Protein AF-A0A4U8S134-F1 (afdb_monomer)

Foldseek 3Di:
DDPPVFEAEDAAVVRVVVVCCVVCPVWAWPDPQPADPQGGGKTWTADPVRKIWIWGCQDPLQHIKIFIGDPGRPHMYTYNYHDPDDD

Nearest PDB structures (foldseek):
  1u6l-assembly1_B  TM=4.989E-01  e=3.517E-01  Pseudomonas aeruginosa PAO1
  8tv3-assembly1_A  TM=5.453E-01  e=1.878E+00  Borreliella burgdorferi B31
  2oy8-assembly1_A  TM=4.865E-01  e=1.666E+00  Borreliella burgdorferi
  8v45-assembly1_E  TM=3.636E-01  e=8.378E+00  Escherichia coli B185
  2p7q-assembly4_D-2  TM=1.930E-01  e=4.087E+00  Listeria monocytogenes EGD-e

Structure (mmCIF, N/CA/C/O backbone):
data_AF-A0A4U8S134-F1
#
_entry.id   AF-A0A4U8S134-F1
#
loop_
_atom_site.group_PDB
_atom_site.id
_atom_site.type_symbol
_atom_site.label_atom_id
_atom_site.label_alt_id
_atom_site.label_comp_id
_atom_site.label_asym_id
_atom_site.label_entity_id
_atom_site.label_seq_id
_atom_site.pdbx_PDB_ins_code
_atom_site.Cartn_x
_atom_site.Cartn_y
_atom_site.Cartn_z
_atom_site.occupancy
_atom_site.B_iso_or_equiv
_atom_site.auth_seq_id
_atom_site.auth_comp_id
_atom_site.auth_asym_id
_atom_site.auth_atom_id
_atom_site.pdbx_PDB_model_num
ATOM 1 N N . MET A 1 1 ? 3.703 -24.855 -4.196 1.00 41.59 1 MET A N 1
ATOM 2 C CA . MET A 1 1 ? 3.836 -23.401 -3.948 1.00 41.59 1 MET A CA 1
ATOM 3 C C . MET A 1 1 ? 2.644 -22.994 -3.095 1.00 41.59 1 MET A C 1
ATOM 5 O O . MET A 1 1 ? 1.530 -23.225 -3.540 1.00 41.59 1 MET A O 1
ATOM 9 N N . LYS A 1 2 ? 2.831 -22.516 -1.856 1.00 36.09 2 LYS A N 1
ATOM 10 C CA . LYS A 1 2 ? 1.705 -21.996 -1.061 1.00 36.09 2 LYS A CA 1
ATOM 11 C C . LYS A 1 2 ? 1.271 -20.674 -1.695 1.00 36.09 2 LYS A C 1
ATOM 13 O O . LYS A 1 2 ? 1.961 -19.677 -1.509 1.00 36.09 2 LYS A O 1
ATOM 18 N N . ASN A 1 3 ? 0.171 -20.675 -2.443 1.00 43.81 3 ASN A N 1
ATOM 19 C CA . ASN A 1 3 ? -0.594 -19.448 -2.618 1.00 43.81 3 ASN A CA 1
ATOM 20 C C . ASN A 1 3 ? -1.142 -19.115 -1.233 1.00 43.81 3 ASN A C 1
ATOM 22 O O . ASN A 1 3 ? -1.946 -19.851 -0.679 1.00 43.81 3 ASN A O 1
ATOM 26 N N . SER A 1 4 ? -0.600 -18.084 -0.605 1.00 59.12 4 SER A N 1
ATOM 27 C CA . SER A 1 4 ? -1.249 -17.452 0.535 1.00 59.12 4 SER A CA 1
ATOM 28 C C . SER A 1 4 ? -2.555 -16.848 0.022 1.00 59.12 4 SER A C 1
ATOM 30 O O . SER A 1 4 ? -2.486 -15.952 -0.816 1.00 59.12 4 SER A O 1
ATOM 32 N N . ASP A 1 5 ? -3.702 -17.335 0.499 1.00 68.00 5 ASP A N 1
ATOM 33 C CA . ASP A 1 5 ? -5.058 -17.060 -0.026 1.00 68.00 5 ASP A CA 1
ATOM 34 C C . ASP A 1 5 ? -5.461 -15.569 -0.107 1.00 68.00 5 ASP A C 1
ATOM 36 O O . ASP A 1 5 ? -6.514 -15.239 -0.637 1.00 68.00 5 ASP A O 1
ATOM 40 N N . ASN A 1 6 ? -4.609 -14.648 0.356 1.00 86.38 6 ASN A N 1
ATOM 41 C CA . ASN A 1 6 ? -4.875 -13.212 0.414 1.00 86.38 6 ASN A CA 1
ATOM 42 C C . ASN A 1 6 ? -3.834 -12.348 -0.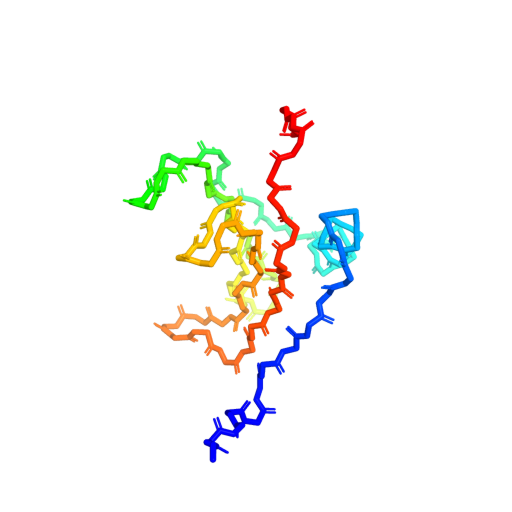324 1.00 86.38 6 ASN A C 1
ATOM 44 O O . ASN A 1 6 ? -3.626 -11.184 0.030 1.00 86.38 6 ASN A O 1
ATOM 48 N N . VAL A 1 7 ? -3.142 -12.916 -1.315 1.00 88.62 7 VAL A N 1
ATOM 49 C CA . VAL A 1 7 ? -2.185 -12.185 -2.159 1.00 88.62 7 VAL A CA 1
ATOM 50 C C . VAL A 1 7 ? -2.736 -12.017 -3.569 1.00 88.62 7 VAL A C 1
ATOM 52 O O . VAL A 1 7 ? -3.032 -12.997 -4.248 1.00 88.62 7 VAL A O 1
ATOM 55 N N . TYR A 1 8 ? -2.805 -10.768 -4.021 1.00 91.06 8 TYR A N 1
ATOM 56 C CA . TYR A 1 8 ? -3.315 -10.378 -5.332 1.00 91.06 8 TYR A CA 1
ATOM 57 C C . TYR A 1 8 ? -2.220 -9.707 -6.162 1.00 91.06 8 TYR A C 1
ATOM 59 O O . TYR A 1 8 ? -1.295 -9.092 -5.623 1.00 91.06 8 TYR A O 1
A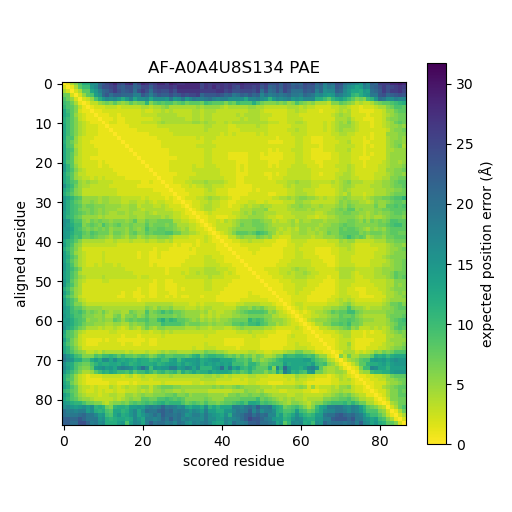TOM 67 N N . TRP A 1 9 ? -2.336 -9.818 -7.485 1.00 91.06 9 TRP A N 1
ATOM 68 C CA . TRP A 1 9 ? -1.387 -9.239 -8.431 1.00 91.06 9 TRP A CA 1
ATOM 69 C C . TRP A 1 9 ? -2.038 -8.124 -9.245 1.00 91.06 9 TRP A C 1
ATOM 71 O O . TRP A 1 9 ? -3.020 -8.355 -9.945 1.00 91.06 9 TRP A O 1
ATOM 81 N N . ALA A 1 10 ? -1.456 -6.933 -9.178 1.00 91.56 10 ALA A N 1
ATOM 82 C CA . ALA A 1 10 ? -1.714 -5.844 -10.103 1.00 91.56 10 ALA A CA 1
ATOM 83 C C . ALA A 1 10 ? -0.767 -5.945 -11.309 1.00 91.56 10 ALA A C 1
ATOM 85 O O . ALA A 1 10 ? 0.374 -6.408 -11.199 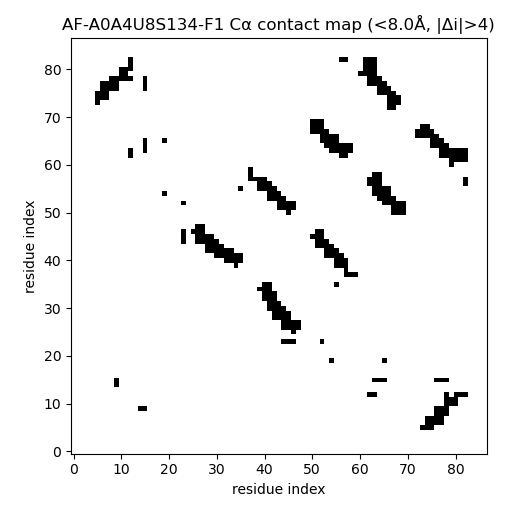1.00 91.56 10 ALA A O 1
ATOM 86 N N . ARG A 1 11 ? -1.247 -5.499 -12.470 1.00 91.19 11 ARG A N 1
ATOM 87 C CA . ARG A 1 11 ? -0.534 -5.572 -13.751 1.00 91.19 11 ARG A CA 1
ATOM 88 C C . ARG A 1 11 ? 0.688 -4.649 -13.793 1.00 91.19 11 ARG A C 1
ATOM 90 O O . ARG A 1 11 ? 1.730 -5.034 -14.311 1.00 91.19 11 ARG A O 1
ATOM 97 N N . ASP A 1 12 ? 0.568 -3.454 -13.223 1.00 89.44 12 ASP A N 1
ATOM 98 C CA . ASP A 1 12 ? 1.553 -2.375 -13.289 1.00 89.44 12 ASP A CA 1
ATOM 99 C C . ASP A 1 12 ? 1.369 -1.386 -12.122 1.00 89.44 12 ASP A C 1
ATOM 101 O O . ASP A 1 12 ? 0.518 -1.576 -11.249 1.00 89.44 12 ASP A O 1
ATOM 105 N N . ASN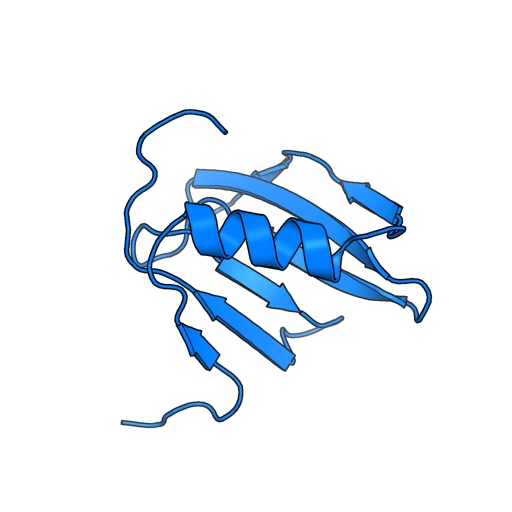 A 1 13 ? 2.225 -0.362 -12.062 1.00 88.00 13 ASN A N 1
ATOM 106 C CA . ASN A 1 13 ? 2.169 0.659 -11.010 1.00 88.00 13 ASN A CA 1
ATOM 107 C C . ASN A 1 13 ? 0.910 1.527 -11.134 1.00 88.00 13 ASN A C 1
ATOM 109 O O . ASN A 1 13 ? 0.385 1.991 -10.124 1.00 88.00 13 ASN A O 1
ATOM 113 N N . LYS A 1 14 ? 0.392 1.709 -12.357 1.00 90.56 14 LYS A N 1
ATOM 114 C CA . LYS A 1 14 ? -0.835 2.473 -12.598 1.00 90.56 14 LYS A CA 1
ATOM 115 C C . LYS A 1 14 ? -2.023 1.817 -11.900 1.00 90.56 14 LYS A C 1
ATOM 117 O O . LYS A 1 14 ? -2.755 2.497 -11.196 1.00 90.56 14 LYS A O 1
ATOM 122 N N . GLN A 1 15 ? -2.169 0.501 -12.025 1.00 93.25 15 GLN A N 1
ATOM 123 C CA . GLN A 1 15 ? -3.243 -0.225 -11.358 1.00 93.25 15 GLN A CA 1
ATOM 124 C C . GLN A 1 15 ? -3.072 -0.240 -9.833 1.00 93.25 15 GLN A C 1
ATOM 126 O O . GLN A 1 15 ? -4.062 -0.157 -9.117 1.00 93.25 15 GLN A O 1
ATOM 131 N N . ILE A 1 16 ? -1.839 -0.310 -9.312 1.00 92.81 16 ILE A N 1
ATOM 132 C CA . ILE A 1 16 ? -1.602 -0.139 -7.867 1.00 92.81 16 ILE A CA 1
ATOM 133 C C . ILE A 1 16 ? -2.104 1.233 -7.403 1.00 92.81 16 ILE A C 1
ATOM 135 O O . ILE A 1 16 ? -2.775 1.313 -6.381 1.00 92.81 16 ILE A O 1
ATOM 139 N N . LYS A 1 17 ? -1.824 2.295 -8.162 1.00 91.12 17 LYS A N 1
ATOM 140 C CA . LYS A 1 17 ? -2.294 3.643 -7.837 1.00 91.12 17 LYS A CA 1
ATOM 141 C C . LYS A 1 17 ? -3.819 3.747 -7.850 1.00 91.12 17 LYS A C 1
ATOM 143 O O 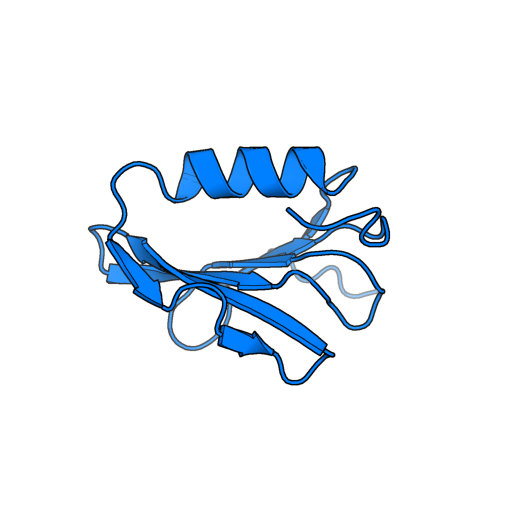. LYS A 1 17 ? -4.383 4.215 -6.874 1.00 91.12 17 LYS A O 1
ATOM 148 N N . GLU A 1 18 ? -4.467 3.251 -8.904 1.00 94.88 18 GLU A N 1
ATOM 149 C CA . GLU A 1 18 ? -5.935 3.225 -9.014 1.00 94.88 18 GLU A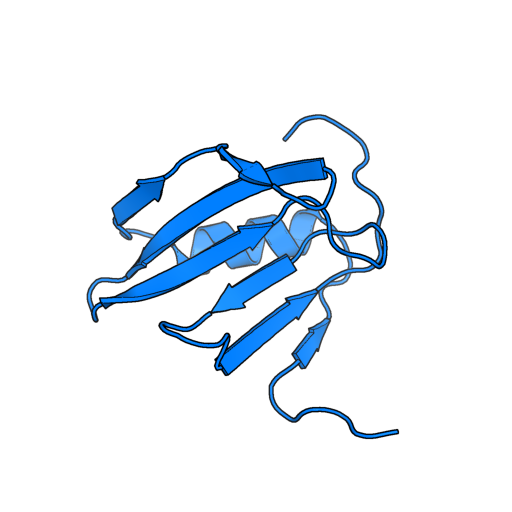 CA 1
ATOM 150 C C . GLU A 1 18 ? -6.564 2.503 -7.809 1.00 94.88 18 GLU A C 1
ATOM 152 O O . GLU A 1 18 ? -7.442 3.042 -7.147 1.00 94.88 18 GLU A O 1
ATOM 157 N N . ILE A 1 19 ? -6.040 1.328 -7.444 1.00 95.56 19 ILE A N 1
ATOM 158 C CA . ILE A 1 19 ? -6.528 0.566 -6.286 1.00 95.56 19 ILE A CA 1
ATOM 159 C C . ILE A 1 19 ? -6.290 1.317 -4.968 1.00 95.56 19 ILE A C 1
ATOM 161 O O . ILE A 1 19 ? -7.124 1.259 -4.067 1.00 95.56 19 ILE A O 1
ATOM 165 N N . TRP A 1 20 ? -5.144 1.982 -4.813 1.00 95.62 20 TRP A N 1
ATOM 166 C CA . TRP A 1 20 ? -4.862 2.776 -3.619 1.00 95.62 20 TRP A CA 1
ATOM 167 C C . TRP A 1 20 ? -5.840 3.944 -3.481 1.00 95.62 20 TRP A C 1
ATOM 169 O O . TRP A 1 20 ? -6.408 4.119 -2.401 1.00 95.62 20 TRP A O 1
ATOM 179 N N . ASP A 1 21 ? -6.040 4.709 -4.554 1.00 95.94 21 ASP A N 1
ATOM 180 C CA . ASP A 1 21 ? -6.932 5.868 -4.571 1.00 95.94 21 ASP A CA 1
ATOM 181 C C . ASP A 1 21 ? -8.372 5.434 -4.231 1.00 95.94 21 ASP A C 1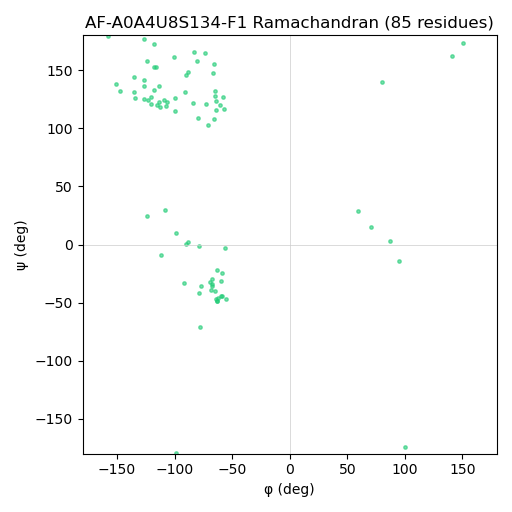
ATOM 183 O O . ASP A 1 21 ? -8.987 6.025 -3.344 1.00 95.94 21 ASP A O 1
ATOM 187 N N . ASP A 1 22 ? -8.850 4.330 -4.817 1.00 96.94 22 ASP A N 1
ATOM 188 C CA . ASP A 1 22 ? -10.180 3.765 -4.542 1.00 96.94 22 ASP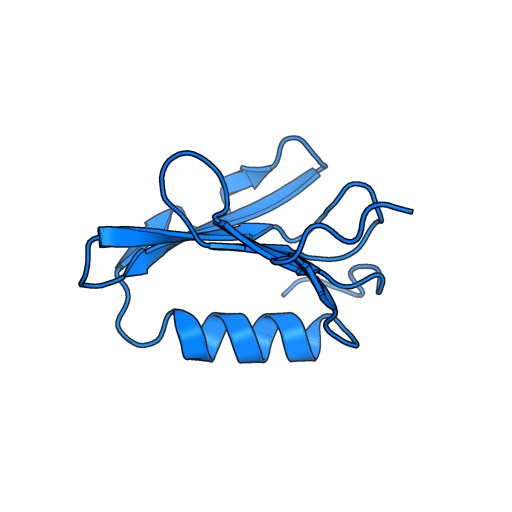 A CA 1
ATOM 189 C C . ASP A 1 22 ? -10.332 3.287 -3.085 1.00 96.94 22 ASP A C 1
ATOM 191 O O . ASP A 1 22 ? -11.322 3.578 -2.417 1.00 96.94 22 ASP A O 1
ATOM 195 N N . ILE A 1 23 ? -9.351 2.545 -2.553 1.00 94.38 23 ILE A N 1
ATOM 196 C CA . ILE A 1 23 ? -9.417 2.014 -1.178 1.00 94.38 23 ILE A CA 1
ATOM 197 C C . ILE A 1 23 ? -9.352 3.138 -0.141 1.00 94.38 23 ILE A C 1
ATOM 199 O O . ILE A 1 23 ? -9.929 3.020 0.942 1.00 94.38 23 ILE A O 1
ATOM 203 N N . THR A 1 24 ? -8.596 4.195 -0.434 1.00 96.44 24 THR A N 1
ATOM 204 C CA . THR A 1 24 ? -8.316 5.277 0.515 1.00 96.44 24 THR A CA 1
ATOM 205 C C . THR A 1 24 ? -9.197 6.506 0.311 1.00 96.44 24 THR A C 1
ATOM 207 O O . THR A 1 24 ? -8.989 7.521 0.981 1.00 96.44 24 THR A O 1
ATOM 210 N N . GLU A 1 25 ? -10.230 6.414 -0.531 1.00 96.38 25 GLU A N 1
ATOM 211 C CA . GLU A 1 25 ? -11.209 7.480 -0.704 1.00 96.38 25 GLU A CA 1
ATOM 212 C C . GLU A 1 25 ? -11.871 7.834 0.643 1.00 96.38 25 GLU A C 1
ATOM 214 O O . GLU A 1 25 ? -12.523 7.022 1.306 1.00 96.38 25 GLU A O 1
ATOM 219 N N . GLY A 1 26 ? -11.666 9.076 1.092 1.00 94.94 26 GLY A N 1
ATOM 220 C CA . GLY A 1 26 ? -12.183 9.562 2.374 1.00 94.94 26 GLY A CA 1
ATOM 221 C C . GLY A 1 26 ? -11.509 8.965 3.619 1.00 94.94 26 GLY A C 1
ATOM 222 O O . GLY A 1 26 ? -12.064 9.094 4.716 1.00 94.94 26 GLY A O 1
ATOM 223 N N . ALA A 1 27 ? -10.350 8.316 3.465 1.00 97.00 27 ALA A N 1
ATOM 224 C CA . ALA A 1 27 ? -9.508 7.847 4.561 1.00 97.00 27 ALA A CA 1
ATOM 225 C C . ALA A 1 27 ? -8.636 8.972 5.148 1.00 97.00 27 ALA A C 1
ATOM 227 O O . ALA A 1 27 ? -8.325 9.966 4.492 1.00 97.00 27 ALA A O 1
ATOM 228 N N . GLU A 1 28 ? -8.196 8.793 6.392 1.00 97.38 28 GLU A N 1
ATOM 229 C CA . GLU A 1 28 ? -7.231 9.682 7.043 1.00 97.38 28 GLU A CA 1
ATOM 230 C C . GLU A 1 28 ? -5.805 9.275 6.647 1.00 97.38 28 GLU A C 1
ATOM 232 O O . GLU A 1 28 ? -5.390 8.144 6.907 1.00 97.38 28 GLU A O 1
ATOM 237 N N . ILE A 1 29 ? -5.026 10.183 6.055 1.00 96.88 29 ILE A N 1
ATOM 238 C CA . ILE A 1 29 ? -3.596 9.950 5.810 1.00 96.88 29 ILE A CA 1
ATOM 239 C C . ILE A 1 29 ? -2.828 10.210 7.108 1.00 96.88 29 ILE A C 1
ATOM 241 O O . ILE A 1 29 ? -2.694 11.353 7.536 1.00 96.88 29 ILE A O 1
ATOM 245 N N . ILE A 1 30 ? -2.317 9.142 7.723 1.00 95.31 30 ILE A N 1
ATOM 246 C CA . ILE A 1 30 ? -1.552 9.208 8.977 1.00 95.31 30 ILE A CA 1
ATOM 247 C C . ILE A 1 30 ? -0.115 9.656 8.712 1.00 95.31 30 ILE A C 1
ATOM 249 O O . ILE A 1 30 ? 0.468 10.403 9.492 1.00 95.31 30 ILE A O 1
ATOM 253 N N . ASP A 1 31 ? 0.482 9.133 7.645 1.00 93.31 31 ASP A N 1
ATOM 254 C CA . ASP A 1 31 ? 1.882 9.369 7.321 1.00 93.31 31 ASP A CA 1
ATOM 255 C C . ASP A 1 31 ? 2.046 9.366 5.807 1.00 93.31 31 ASP A C 1
ATOM 257 O O . ASP A 1 31 ? 1.529 8.477 5.121 1.00 93.31 31 ASP A O 1
ATOM 261 N N . ARG A 1 32 ? 2.743 10.372 5.288 1.00 91.75 32 ARG A N 1
ATOM 262 C CA . ARG A 1 32 ? 2.918 10.584 3.858 1.00 91.75 32 ARG A CA 1
ATOM 263 C C . ARG A 1 32 ? 4.397 10.542 3.534 1.00 91.75 32 ARG A C 1
ATOM 265 O O . ARG A 1 32 ? 5.184 11.284 4.111 1.00 91.75 32 ARG A O 1
ATOM 272 N N . ASP A 1 33 ? 4.742 9.699 2.571 1.00 88.88 33 ASP A N 1
ATOM 273 C CA . ASP A 1 33 ? 6.066 9.649 1.961 1.00 88.88 33 ASP A CA 1
ATOM 274 C C . ASP A 1 33 ? 7.234 9.362 2.918 1.00 88.88 33 ASP A C 1
ATOM 276 O O . ASP A 1 33 ? 8.376 9.757 2.666 1.00 88.88 33 ASP A O 1
ATOM 280 N N . LYS A 1 34 ? 6.989 8.635 4.012 1.00 91.12 34 LYS A N 1
ATOM 281 C CA . LYS A 1 34 ? 8.065 8.306 4.947 1.00 91.12 34 LYS A CA 1
ATOM 282 C C . LYS A 1 34 ? 9.090 7.369 4.301 1.00 91.12 34 LYS A C 1
ATOM 284 O O . LYS A 1 34 ? 8.704 6.491 3.525 1.00 91.12 34 LYS A O 1
ATOM 289 N N . PRO A 1 35 ? 10.379 7.470 4.661 1.00 90.00 35 PRO A N 1
ATOM 290 C CA . PRO A 1 35 ? 11.391 6.552 4.157 1.00 90.00 35 PRO A CA 1
ATOM 291 C C . PRO A 1 35 ? 11.061 5.092 4.497 1.00 90.00 35 PRO A C 1
ATOM 293 O O . PRO A 1 35 ? 10.844 4.740 5.662 1.00 90.00 35 PRO A O 1
ATOM 296 N N . ASP A 1 36 ? 11.052 4.226 3.483 1.00 87.44 36 ASP A N 1
ATOM 297 C CA . ASP A 1 36 ? 10.893 2.786 3.661 1.00 87.44 36 ASP A CA 1
ATOM 298 C C . ASP A 1 36 ? 12.252 2.091 3.843 1.00 87.44 36 ASP A C 1
ATOM 300 O O . ASP A 1 36 ? 13.260 2.446 3.230 1.00 87.44 36 ASP A O 1
ATOM 304 N N . LYS A 1 37 ? 12.279 1.031 4.658 1.00 85.25 37 LYS A N 1
ATOM 305 C CA . LYS A 1 37 ? 13.479 0.215 4.906 1.00 85.25 37 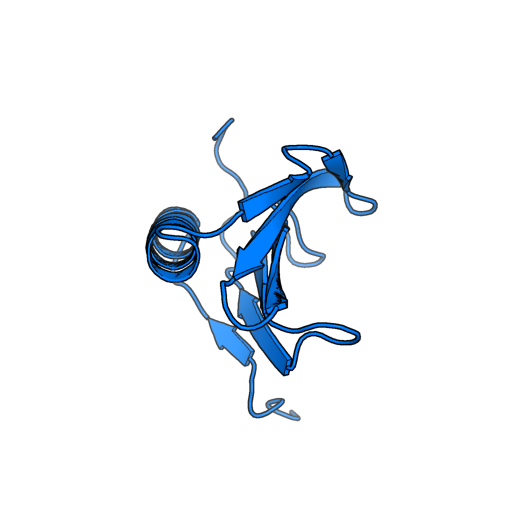LYS A CA 1
ATOM 306 C C . LYS A 1 37 ? 13.994 -0.503 3.655 1.00 85.25 37 LYS A C 1
ATOM 308 O O . LYS A 1 37 ? 15.154 -0.899 3.629 1.00 85.25 37 LYS A O 1
ATOM 313 N N . LEU A 1 38 ? 13.144 -0.715 2.651 1.00 81.44 38 LEU A N 1
ATOM 314 C CA . LEU A 1 38 ? 13.514 -1.342 1.378 1.00 81.44 38 LEU A CA 1
ATOM 315 C C . LEU A 1 38 ? 14.027 -0.328 0.334 1.00 81.44 38 LEU A C 1
ATOM 317 O O . LEU A 1 38 ? 14.381 -0.726 -0.780 1.00 81.44 38 LEU A O 1
ATOM 321 N N . GLY A 1 39 ? 14.111 0.956 0.703 1.00 78.25 39 GLY A N 1
ATOM 322 C CA . GLY A 1 39 ? 14.362 2.078 -0.200 1.00 78.25 39 GLY A CA 1
ATOM 323 C C . GLY A 1 39 ? 13.079 2.491 -0.924 1.00 78.25 39 GLY A C 1
ATOM 324 O O . GLY A 1 39 ? 12.296 1.635 -1.310 1.00 78.25 39 GLY A O 1
ATOM 325 N N . GLY A 1 40 ? 12.850 3.790 -1.100 1.00 85.56 40 GLY A N 1
ATOM 326 C CA . GLY A 1 40 ? 11.577 4.338 -1.591 1.00 85.56 40 GLY A CA 1
ATOM 327 C C . GLY A 1 40 ? 10.707 4.877 -0.455 1.00 85.56 40 GLY A C 1
ATOM 328 O O . GLY A 1 40 ? 11.152 4.948 0.696 1.00 85.56 40 GLY A O 1
ATOM 329 N N . LYS A 1 41 ? 9.480 5.282 -0.782 1.00 91.19 41 LYS A N 1
ATOM 330 C CA . LYS A 1 41 ? 8.549 5.880 0.180 1.00 91.19 41 LYS A CA 1
ATOM 331 C C . LYS A 1 41 ? 7.493 4.891 0.684 1.00 91.19 41 LYS A C 1
ATOM 333 O O . LYS A 1 41 ? 7.224 3.839 0.092 1.00 91.19 41 LYS A O 1
ATOM 338 N N . LEU A 1 42 ? 6.882 5.248 1.803 1.00 92.62 42 LEU A N 1
ATOM 339 C CA . LEU A 1 42 ? 5.764 4.545 2.401 1.00 92.62 42 LEU A CA 1
ATOM 340 C C . LEU A 1 42 ? 4.695 5.554 2.819 1.00 92.62 42 LEU A C 1
ATOM 342 O O . LEU A 1 42 ? 4.960 6.469 3.594 1.00 92.62 42 LEU A O 1
ATOM 346 N N . THR A 1 43 ? 3.473 5.342 2.347 1.00 95.06 43 THR A N 1
ATOM 347 C CA . THR A 1 43 ? 2.305 6.144 2.730 1.00 95.06 43 THR A CA 1
ATOM 348 C C . THR A 1 43 ? 1.334 5.271 3.511 1.00 95.06 43 THR A C 1
ATOM 350 O O . THR A 1 43 ? 1.121 4.105 3.175 1.00 95.06 43 THR A O 1
ATOM 353 N N . ILE A 1 44 ? 0.782 5.804 4.600 1.00 95.44 44 ILE A N 1
ATOM 354 C CA . ILE A 1 44 ? -0.107 5.089 5.516 1.00 95.44 44 ILE A CA 1
ATOM 355 C C . ILE A 1 44 ? -1.425 5.843 5.626 1.00 95.44 44 ILE A C 1
ATOM 357 O O . ILE A 1 44 ? -1.447 7.007 6.023 1.00 95.44 44 ILE A O 1
ATOM 361 N N . ALA A 1 45 ? -2.517 5.138 5.348 1.00 96.94 45 ALA A N 1
ATOM 362 C CA . ALA A 1 45 ? -3.877 5.617 5.524 1.00 96.94 45 ALA A CA 1
ATOM 363 C C . ALA A 1 45 ? -4.620 4.781 6.576 1.00 96.94 45 ALA A C 1
ATOM 365 O O . ALA A 1 45 ? -4.330 3.595 6.774 1.00 96.94 45 ALA A O 1
ATOM 366 N N . LYS A 1 46 ? -5.597 5.397 7.238 1.00 96.88 46 LYS A N 1
ATOM 367 C CA . LYS A 1 46 ? -6.539 4.750 8.148 1.00 96.88 46 LYS A CA 1
ATOM 368 C C . LYS A 1 46 ? -7.957 4.953 7.644 1.00 96.88 46 LYS A C 1
ATOM 370 O O . LYS A 1 46 ? -8.427 6.080 7.503 1.00 96.88 46 LYS A O 1
ATOM 375 N N . LEU A 1 47 ? -8.630 3.840 7.385 1.00 96.06 47 LEU A N 1
ATOM 376 C CA . LEU A 1 47 ? -10.030 3.828 6.989 1.00 96.06 47 LEU A CA 1
ATOM 377 C C . LEU A 1 47 ? -10.927 4.154 8.190 1.00 96.06 47 LEU A C 1
ATOM 379 O O . LEU A 1 47 ? -10.510 4.084 9.349 1.00 96.06 47 LEU A O 1
ATOM 383 N N . ARG A 1 48 ? -12.193 4.480 7.913 1.00 95.12 48 ARG A N 1
ATOM 384 C CA . ARG A 1 48 ? -13.177 4.872 8.939 1.00 95.12 48 ARG A CA 1
ATOM 385 C C . ARG A 1 48 ? -13.421 3.798 10.002 1.00 95.12 48 ARG A C 1
ATOM 387 O O . ARG A 1 48 ? -13.684 4.132 11.151 1.00 95.12 48 ARG A O 1
ATOM 394 N N . ASP A 1 49 ? -13.311 2.525 9.629 1.00 93.56 49 ASP A N 1
ATOM 395 C CA . ASP A 1 49 ? -13.439 1.368 10.527 1.00 93.56 49 ASP A CA 1
ATOM 396 C C . ASP A 1 49 ? -12.171 1.107 11.372 1.00 93.56 49 ASP A C 1
ATOM 398 O O . ASP A 1 49 ? -12.132 0.193 12.194 1.00 93.56 49 ASP A O 1
ATOM 402 N N . GLY A 1 50 ? -11.124 1.915 11.182 1.00 93.56 50 GLY A N 1
ATOM 403 C CA . GLY A 1 50 ? -9.838 1.785 11.852 1.00 93.56 50 GLY A CA 1
ATOM 404 C C . GLY A 1 50 ? -8.847 0.848 11.161 1.00 93.56 50 GLY A C 1
ATOM 405 O O . GLY A 1 50 ? -7.753 0.653 11.696 1.00 93.56 50 GLY A O 1
ATOM 406 N N . THR A 1 51 ? -9.187 0.290 9.997 1.00 94.69 51 THR A N 1
ATOM 407 C CA . THR A 1 51 ? -8.276 -0.525 9.189 1.00 94.69 51 THR A CA 1
ATOM 408 C C . THR A 1 51 ? -7.107 0.315 8.677 1.00 94.69 51 THR A C 1
ATOM 410 O O . THR A 1 51 ? -7.297 1.401 8.131 1.00 94.69 51 THR A O 1
ATOM 413 N N . ILE A 1 52 ? -5.882 -0.195 8.829 1.00 95.81 52 ILE A N 1
ATOM 414 C CA . ILE A 1 52 ? -4.669 0.441 8.299 1.00 95.81 52 ILE A CA 1
ATOM 415 C C . ILE A 1 52 ? -4.350 -0.075 6.895 1.00 95.81 52 ILE A C 1
ATOM 417 O O . ILE A 1 52 ? -4.254 -1.284 6.680 1.00 95.81 52 ILE A O 1
ATOM 421 N N . VAL A 1 53 ? -4.101 0.847 5.969 1.00 96.19 53 VAL A N 1
ATOM 422 C CA . VAL A 1 53 ? -3.658 0.579 4.596 1.00 96.19 53 VAL A CA 1
ATOM 423 C C . VAL A 1 53 ? -2.280 1.203 4.405 1.00 96.19 53 VAL A C 1
ATOM 425 O O . VAL A 1 53 ? -2.049 2.342 4.811 1.00 96.19 53 VAL A O 1
ATOM 428 N N . ARG A 1 54 ? -1.334 0.463 3.824 1.00 95.12 54 ARG A N 1
ATOM 429 C CA . ARG A 1 54 ? 0.032 0.946 3.585 1.00 95.12 54 ARG A CA 1
ATOM 430 C C . ARG A 1 54 ? 0.405 0.777 2.123 1.00 95.12 54 ARG A C 1
ATOM 432 O O . ARG A 1 54 ? 0.357 -0.340 1.618 1.00 95.12 54 ARG A O 1
ATOM 439 N N . LEU A 1 55 ? 0.823 1.858 1.480 1.00 94.56 55 LEU A N 1
ATOM 440 C CA . LEU A 1 55 ? 1.381 1.854 0.135 1.00 94.56 55 LEU A CA 1
ATOM 441 C C . LEU A 1 55 ? 2.900 1.922 0.223 1.00 94.56 55 LEU A C 1
ATOM 443 O O . LEU A 1 55 ? 3.451 2.924 0.670 1.00 94.56 55 LEU A O 1
ATOM 447 N N . ARG A 1 56 ? 3.572 0.859 -0.212 1.00 92.75 56 ARG A N 1
ATOM 448 C CA . ARG A 1 56 ? 5.026 0.809 -0.380 1.00 92.75 56 ARG A CA 1
ATOM 449 C C . ARG A 1 56 ? 5.355 1.014 -1.846 1.00 92.75 56 ARG A C 1
ATOM 451 O O . ARG A 1 56 ? 4.880 0.238 -2.678 1.00 92.75 56 ARG A O 1
ATOM 458 N N . GLN A 1 57 ? 6.218 1.978 -2.155 1.00 89.38 57 GLN A N 1
ATOM 459 C CA . GLN A 1 57 ? 6.651 2.159 -3.544 1.00 89.38 57 GLN A CA 1
ATOM 460 C C . GLN A 1 57 ? 7.532 1.015 -4.031 1.00 89.38 57 GLN A C 1
ATOM 462 O O . GLN A 1 57 ? 7.449 0.605 -5.188 1.00 89.38 57 GLN A O 1
ATOM 467 N N . LYS A 1 58 ? 8.315 0.443 -3.113 1.00 86.69 58 LYS A N 1
ATOM 468 C CA . LYS A 1 58 ? 9.256 -0.626 -3.408 1.00 86.69 58 LYS A CA 1
ATOM 469 C C . LYS A 1 58 ? 9.045 -1.831 -2.508 1.00 86.69 58 LYS A C 1
ATOM 471 O O . LYS A 1 58 ? 8.913 -1.739 -1.287 1.00 86.69 58 LYS A O 1
ATOM 476 N N . SER A 1 59 ? 9.093 -2.991 -3.135 1.00 81.81 59 SER A N 1
ATOM 477 C CA . SER A 1 59 ? 9.095 -4.304 -2.508 1.00 81.81 59 SER A CA 1
ATOM 478 C C . SER A 1 59 ? 10.388 -5.043 -2.844 1.00 81.81 59 SER A C 1
ATOM 480 O O . SER A 1 59 ? 11.175 -4.628 -3.699 1.00 81.81 59 SER A O 1
ATOM 482 N N . LYS A 1 60 ? 10.607 -6.198 -2.207 1.00 78.81 60 LYS A N 1
ATOM 483 C CA . LYS A 1 60 ? 11.773 -7.054 -2.488 1.00 78.81 60 LYS A CA 1
ATOM 484 C C . LYS A 1 60 ? 11.849 -7.515 -3.949 1.00 78.81 60 LYS A C 1
ATOM 486 O O . LYS A 1 60 ? 12.933 -7.835 -4.420 1.00 78.81 60 LYS A O 1
ATOM 491 N N . THR A 1 61 ? 10.719 -7.553 -4.654 1.00 75.75 61 THR A N 1
ATOM 492 C CA . THR A 1 61 ? 10.640 -7.936 -6.070 1.00 75.75 61 THR A CA 1
ATOM 493 C C . THR A 1 61 ? 10.786 -6.750 -7.025 1.00 75.75 61 THR A C 1
ATOM 495 O O . THR A 1 61 ? 10.761 -6.950 -8.234 1.00 75.75 61 THR A O 1
ATOM 498 N N . GLY A 1 62 ? 10.968 -5.532 -6.502 1.00 78.00 62 GLY A N 1
ATOM 499 C CA . GLY A 1 62 ? 11.242 -4.319 -7.274 1.00 78.00 62 GLY A CA 1
ATOM 500 C C . GLY A 1 62 ? 10.022 -3.464 -7.624 1.00 78.00 62 GLY A C 1
ATOM 501 O O . GLY A 1 62 ? 10.226 -2.312 -7.984 1.00 78.00 62 GLY A O 1
ATOM 502 N N . GLY A 1 63 ? 8.800 -3.988 -7.485 1.00 87.06 63 GLY A N 1
ATOM 503 C CA . GLY A 1 63 ? 7.555 -3.237 -7.710 1.00 87.06 63 GLY A CA 1
ATOM 504 C C . GLY A 1 63 ? 6.899 -2.719 -6.432 1.00 87.06 63 GLY A C 1
ATOM 505 O O . GLY A 1 63 ? 7.406 -2.959 -5.333 1.00 87.06 63 GLY A O 1
ATOM 506 N N . SER A 1 64 ? 5.763 -2.045 -6.570 1.00 91.31 64 SER A N 1
ATOM 507 C CA . SER A 1 64 ? 4.972 -1.472 -5.480 1.00 91.31 64 SER A CA 1
ATOM 508 C C . SER A 1 64 ? 4.035 -2.480 -4.814 1.00 91.31 64 SER A C 1
ATOM 510 O O . SER A 1 64 ? 3.820 -3.607 -5.275 1.00 91.31 64 SER A O 1
ATOM 512 N N . THR A 1 65 ? 3.518 -2.114 -3.643 1.00 93.38 65 THR A N 1
ATOM 513 C CA . THR A 1 65 ? 2.676 -2.995 -2.830 1.00 93.38 65 THR A CA 1
ATOM 514 C C . THR A 1 65 ? 1.676 -2.213 -1.987 1.00 93.38 65 THR A C 1
ATOM 516 O O . THR A 1 65 ? 2.054 -1.236 -1.347 1.00 93.38 65 THR A O 1
ATOM 519 N N . ILE A 1 66 ? 0.437 -2.702 -1.913 1.00 94.56 66 ILE A N 1
ATOM 520 C CA . ILE A 1 66 ? -0.572 -2.271 -0.942 1.00 94.56 66 ILE A CA 1
ATOM 521 C C . ILE A 1 66 ? -0.745 -3.366 0.109 1.00 94.56 66 ILE A C 1
ATOM 523 O O . ILE A 1 66 ? -1.076 -4.507 -0.210 1.00 94.56 66 ILE A O 1
ATOM 527 N N . GLU A 1 67 ? -0.538 -3.013 1.371 1.00 94.31 67 GLU A N 1
ATOM 528 C CA . GLU A 1 67 ? -0.737 -3.866 2.543 1.00 94.31 67 GLU A CA 1
ATOM 529 C C . GLU A 1 67 ? -1.984 -3.403 3.303 1.00 94.31 67 GLU A C 1
ATOM 531 O O . GLU A 1 67 ? -2.015 -2.278 3.801 1.00 94.31 67 GLU A O 1
ATOM 536 N N . ILE A 1 68 ? -2.988 -4.272 3.445 1.00 94.12 68 ILE A N 1
ATOM 537 C CA . ILE A 1 68 ? -4.255 -3.954 4.121 1.00 94.12 68 ILE A CA 1
ATOM 538 C C . ILE A 1 68 ? -4.356 -4.773 5.409 1.00 94.12 68 ILE A C 1
ATOM 540 O O . ILE A 1 68 ? -4.367 -6.006 5.375 1.00 94.12 68 ILE A O 1
ATOM 544 N N . GLY A 1 69 ? -4.426 -4.100 6.557 1.00 91.25 69 GLY A N 1
ATOM 545 C CA . GLY A 1 69 ? -4.600 -4.715 7.872 1.00 91.25 69 GLY A CA 1
ATOM 546 C C . GLY A 1 69 ? -3.777 -4.054 8.981 1.00 91.25 69 GLY A C 1
ATOM 547 O O . GLY A 1 69 ? -2.794 -3.347 8.749 1.00 91.25 69 GLY A O 1
ATOM 548 N N . ASN A 1 70 ? -4.160 -4.320 10.231 1.00 79.50 70 ASN A N 1
ATOM 549 C CA . ASN A 1 70 ? -3.631 -3.593 11.390 1.00 79.50 70 ASN A CA 1
ATOM 550 C C . ASN A 1 70 ? -2.226 -4.065 11.811 1.00 79.50 70 ASN A C 1
ATOM 552 O O . ASN A 1 70 ? -1.253 -3.332 11.621 1.00 79.50 70 ASN A O 1
ATOM 556 N N . LYS A 1 71 ? -2.103 -5.277 12.380 1.00 69.00 71 LYS A N 1
ATOM 557 C CA . LYS A 1 71 ? -0.828 -5.816 12.918 1.00 69.00 71 LYS A CA 1
ATOM 558 C C . LYS A 1 71 ? -0.024 -6.646 11.913 1.00 69.00 71 LYS A C 1
ATOM 560 O O . LYS A 1 71 ? 1.201 -6.656 11.969 1.00 69.00 71 LYS A O 1
ATOM 565 N N . LYS A 1 72 ? -0.708 -7.351 11.017 1.00 73.00 72 LYS A N 1
ATOM 566 C CA . LYS A 1 72 ? -0.145 -8.046 9.855 1.00 73.00 72 LYS A CA 1
ATOM 567 C C . LYS A 1 72 ? -1.060 -7.731 8.672 1.00 73.00 72 LYS A C 1
ATOM 569 O O . LYS A 1 72 ? -2.264 -7.595 8.908 1.00 73.00 72 LYS A O 1
ATOM 574 N N . PRO A 1 73 ? -0.528 -7.567 7.450 1.00 71.62 73 PRO A N 1
ATOM 575 C CA . PRO A 1 73 ? -1.391 -7.432 6.292 1.00 71.62 73 PRO A CA 1
ATOM 576 C C . PRO A 1 73 ? -2.230 -8.703 6.175 1.00 71.62 73 PRO A C 1
ATOM 578 O O . PRO A 1 73 ? -1.693 -9.807 6.088 1.00 71.62 73 PRO A O 1
ATOM 581 N N . ASN A 1 74 ? -3.545 -8.530 6.241 1.00 80.12 74 ASN A N 1
ATOM 582 C CA . ASN A 1 74 ? -4.500 -9.598 5.990 1.00 80.12 74 ASN A CA 1
ATOM 583 C C . ASN A 1 74 ? -4.614 -9.834 4.491 1.00 80.12 74 ASN A C 1
ATOM 585 O O . ASN A 1 74 ? -4.750 -10.979 4.088 1.00 80.12 74 ASN A O 1
ATOM 589 N N . VAL A 1 75 ? -4.516 -8.760 3.702 1.00 90.38 75 VAL A N 1
ATOM 590 C CA . VAL A 1 75 ? -4.511 -8.766 2.240 1.00 90.38 75 VAL A CA 1
ATOM 591 C C . VAL A 1 75 ? -3.286 -8.008 1.748 1.00 90.38 75 VAL A C 1
ATOM 593 O O . VAL A 1 75 ? -2.877 -7.005 2.344 1.00 90.38 75 VAL A O 1
ATOM 596 N N . THR A 1 76 ? -2.669 -8.496 0.676 1.00 91.75 76 THR A N 1
ATOM 597 C CA . THR A 1 76 ? -1.566 -7.792 0.022 1.00 91.75 76 THR A CA 1
ATOM 598 C C . THR A 1 76 ? -1.729 -7.795 -1.489 1.00 91.75 76 THR A C 1
ATOM 600 O O . THR A 1 76 ? -1.993 -8.833 -2.090 1.00 91.75 76 THR A O 1
ATOM 603 N N . ILE A 1 77 ? -1.579 -6.625 -2.104 1.00 92.75 77 ILE A N 1
ATOM 604 C CA . ILE A 1 77 ? -1.685 -6.429 -3.550 1.00 92.75 77 ILE A CA 1
ATOM 605 C C . ILE A 1 77 ? -0.314 -5.986 -4.044 1.00 92.75 77 ILE A C 1
ATOM 607 O O . ILE A 1 77 ? 0.197 -4.967 -3.589 1.00 92.75 77 ILE A O 1
ATOM 611 N N . HIS A 1 78 ? 0.299 -6.751 -4.943 1.00 90.94 78 HIS A N 1
ATOM 612 C CA . HIS A 1 78 ? 1.651 -6.492 -5.441 1.00 90.94 78 HIS A CA 1
ATOM 613 C C . HIS A 1 78 ? 1.676 -6.385 -6.956 1.00 90.94 78 HIS A C 1
ATOM 615 O O . HIS A 1 78 ? 0.861 -6.993 -7.641 1.00 90.94 78 HIS A O 1
ATOM 621 N N . ASN A 1 79 ? 2.693 -5.728 -7.495 1.00 89.44 79 ASN A N 1
ATOM 622 C CA . ASN A 1 79 ? 3.088 -5.911 -8.885 1.00 89.44 79 ASN A CA 1
ATOM 623 C C . ASN A 1 79 ? 4.588 -6.251 -8.991 1.00 89.44 79 ASN A C 1
ATOM 625 O O . ASN A 1 79 ? 5.317 -6.315 -7.997 1.00 89.44 79 ASN A O 1
ATOM 629 N N . LYS A 1 80 ? 5.052 -6.512 -10.219 1.00 86.94 80 LYS A N 1
ATOM 630 C CA . LYS A 1 80 ? 6.481 -6.729 -10.527 1.00 86.94 80 LYS A CA 1
ATOM 631 C C . LYS A 1 80 ? 7.101 -5.615 -11.365 1.00 86.94 80 LYS A C 1
ATOM 633 O O . LYS A 1 80 ? 8.311 -5.649 -11.581 1.00 86.94 80 LYS A O 1
ATOM 638 N N . ALA A 1 81 ? 6.293 -4.683 -11.873 1.00 83.69 81 ALA A N 1
ATOM 639 C CA . ALA A 1 81 ? 6.807 -3.572 -12.658 1.00 83.69 81 ALA A CA 1
ATOM 640 C C . ALA A 1 81 ? 7.683 -2.716 -11.748 1.00 83.69 81 ALA A C 1
ATOM 642 O O . ALA A 1 81 ? 7.259 -2.354 -10.652 1.00 83.69 81 ALA A O 1
ATOM 643 N N . LYS A 1 82 ? 8.914 -2.448 -12.179 1.00 79.56 82 LYS A N 1
ATOM 644 C CA . LYS A 1 82 ? 9.784 -1.528 -11.453 1.00 79.56 82 LYS A CA 1
ATOM 645 C C . LYS A 1 82 ? 9.185 -0.128 -11.527 1.00 79.56 82 LYS A C 1
ATOM 647 O O . LYS A 1 82 ? 8.365 0.170 -12.390 1.00 79.56 82 LYS A O 1
ATOM 652 N N . GLU A 1 83 ? 9.530 0.691 -10.553 1.00 67.50 83 GLU A N 1
ATOM 653 C CA . GLU A 1 83 ? 9.170 2.101 -10.554 1.00 67.50 83 GLU A CA 1
ATOM 654 C C . GLU A 1 83 ? 9.859 2.805 -11.734 1.00 67.50 83 GLU A C 1
ATOM 656 O O . GLU A 1 83 ? 11.085 2.751 -11.840 1.00 67.50 83 GLU A O 1
ATOM 661 N N . ASP A 1 84 ? 9.077 3.452 -12.603 1.00 60.88 84 ASP A N 1
ATOM 662 C CA . ASP A 1 84 ? 9.562 4.123 -13.822 1.00 60.88 84 ASP A CA 1
ATOM 663 C C . ASP A 1 84 ? 9.495 5.664 -13.701 1.00 60.88 84 ASP A C 1
ATOM 665 O O . ASP A 1 84 ? 9.314 6.372 -14.690 1.00 60.88 84 ASP A O 1
ATOM 669 N N . GLY A 1 85 ? 9.620 6.206 -12.485 1.00 57.91 85 GLY A N 1
ATOM 670 C CA . GLY A 1 85 ? 9.636 7.652 -12.231 1.00 57.91 85 GLY A CA 1
ATOM 671 C C . GLY A 1 85 ? 9.084 8.044 -10.861 1.00 57.91 85 GLY A C 1
ATOM 672 O O . GLY A 1 85 ? 8.560 7.199 -10.136 1.00 57.91 85 GLY A O 1
ATOM 673 N N . ASP A 1 86 ? 9.197 9.332 -10.529 1.00 55.94 86 ASP A N 1
ATOM 674 C CA . ASP A 1 86 ? 8.598 9.919 -9.329 1.00 55.94 86 ASP A CA 1
ATOM 675 C C . ASP A 1 86 ? 7.078 10.033 -9.508 1.00 55.94 86 ASP A C 1
ATOM 677 O O . ASP A 1 86 ? 6.593 10.698 -10.428 1.00 55.94 86 ASP A O 1
ATOM 681 N N . TRP A 1 87 ? 6.331 9.388 -8.618 1.00 61.28 87 TRP A N 1
ATOM 682 C CA . TRP A 1 87 ? 4.884 9.534 -8.478 1.00 61.28 87 TRP A CA 1
ATOM 683 C C . TRP A 1 87 ? 4.506 10.064 -7.099 1.00 61.28 87 TRP A C 1
ATOM 685 O O . TRP A 1 87 ? 5.308 9.911 -6.143 1.00 61.28 87 TRP A O 1
#

Sequence (87 aa):
MKNSDNVYWARDNKQIKEIWDDITEGAEIIDRDKPDKLGGKLTIAKLRDGTIVRLRQKSKTGGSTIEIGNKKPNVTIHNKAKEDGDW

Solvent-accessible surface area (backbone atoms only — not comparable to full-atom values): 4937 Å² total; per-residue (Å²): 129,86,76,60,95,43,66,45,79,36,88,32,65,67,52,48,50,54,53,49,53,66,74,45,64,91,35,48,75,78,42,77,65,40,82,36,95,81,48,55,36,29,33,33,34,33,39,93,90,64,46,28,38,34,41,29,52,38,44,98,74,44,4,35,34,41,34,36,35,76,93,57,62,66,35,36,38,32,32,63,40,59,74,91,69,94,127

pLDDT: mean 86.07, std 13.18, range [36.09, 97.38]

Mean predicted aligned error: 5.57 Å

Secondary structure (DSSP, 8-state):
----TTEEE-SSHHHHHHHHHHHTTT-EEEEEEEEPTTSSEEEEEE-TTS-EEEEES--TTSS-EEEESSSS-SEEEE--PPP-S--

Radius of gyration: 12.36 Å; Cα contacts (8 Å, |Δi|>4): 176; chains: 1; bounding box: 28×34×27 Å